Protein AF-A0A2G6UHY7-F1 (afdb_monomer_lite)

Sequence (43 aa):
MKKSRFTESQIVFALKQSETGVKIEEICRKMGISEATFYNWKK

Secondary structure (DSSP, 8-state):
-PPPSS-HHHHHHHHHHHHTT--HHHHHHHHT--HHHHHHHH-

Radius of gyration: 9.86 Å; chains: 1; bounding box: 28×18×18 Å

pLDDT: mean 92.14, std 9.4, range [56.44, 97.38]

Foldseek 3Di:
DPPPPDDPVLLVVLVVCVVVVNDNVVSCVVVVHDSVVNVVSVD

Structure (mmCIF, N/CA/C/O backbone):
data_AF-A0A2G6UHY7-F1
#
_entry.id   AF-A0A2G6UHY7-F1
#
loop_
_atom_site.group_PDB
_atom_site.id
_atom_site.type_symbol
_atom_site.label_atom_id
_atom_site.label_alt_id
_atom_site.label_comp_id
_atom_site.label_asym_id
_atom_site.label_entity_id
_atom_site.label_seq_id
_atom_site.pdbx_PDB_ins_code
_atom_site.Cartn_x
_atom_site.Cartn_y
_atom_site.Cartn_z
_atom_site.occupancy
_atom_site.B_iso_or_equiv
_atom_site.auth_seq_id
_atom_site.au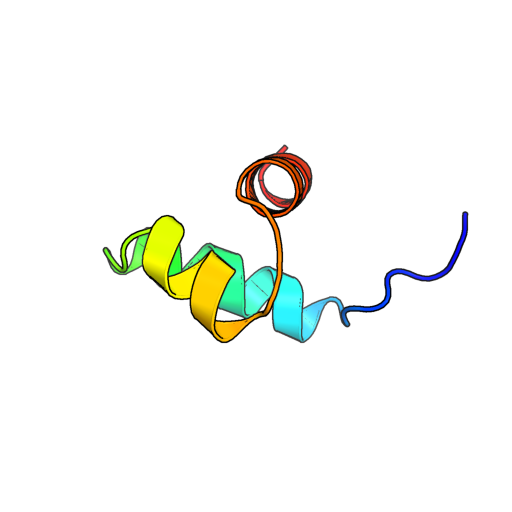th_comp_id
_atom_site.auth_asym_id
_atom_site.auth_atom_id
_atom_site.pdbx_PDB_model_num
ATOM 1 N N . MET A 1 1 ? 21.601 -8.634 -3.934 1.00 56.44 1 MET A N 1
ATOM 2 C CA . MET A 1 1 ? 20.127 -8.508 -3.886 1.00 56.44 1 MET A CA 1
ATOM 3 C C . MET A 1 1 ? 19.640 -8.208 -5.295 1.00 56.44 1 MET A C 1
ATOM 5 O O . MET A 1 1 ? 20.192 -7.302 -5.910 1.00 56.44 1 MET A O 1
ATOM 9 N N . LYS A 1 2 ? 18.696 -8.979 -5.856 1.00 58.03 2 LYS A N 1
ATOM 10 C CA . LYS A 1 2 ? 18.062 -8.578 -7.127 1.00 58.03 2 LYS A CA 1
ATOM 11 C C . LYS A 1 2 ? 17.459 -7.188 -6.912 1.00 58.03 2 LYS A C 1
ATOM 13 O O . LYS A 1 2 ? 16.817 -6.976 -5.886 1.00 58.03 2 LYS A O 1
ATOM 18 N N . LYS A 1 3 ? 17.696 -6.250 -7.834 1.00 68.88 3 LYS A N 1
ATOM 19 C CA . LYS A 1 3 ? 17.033 -4.942 -7.787 1.00 68.88 3 LYS A CA 1
ATOM 20 C C . LYS A 1 3 ? 15.528 -5.185 -7.689 1.00 68.88 3 LYS A C 1
ATOM 22 O O . LYS A 1 3 ? 14.990 -5.984 -8.460 1.00 68.88 3 LYS A O 1
ATOM 27 N N . SER A 1 4 ? 14.881 -4.540 -6.719 1.00 75.50 4 SER A N 1
ATOM 28 C CA . SER A 1 4 ? 13.422 -4.516 -6.659 1.00 75.50 4 SER A CA 1
ATOM 29 C C . SER A 1 4 ? 12.899 -4.052 -8.017 1.00 75.50 4 SER A C 1
ATOM 31 O O . SER A 1 4 ? 13.449 -3.128 -8.616 1.00 75.50 4 SER A O 1
ATOM 33 N N . ARG A 1 5 ? 11.851 -4.709 -8.519 1.00 87.00 5 ARG A N 1
ATOM 34 C CA . ARG A 1 5 ? 11.159 -4.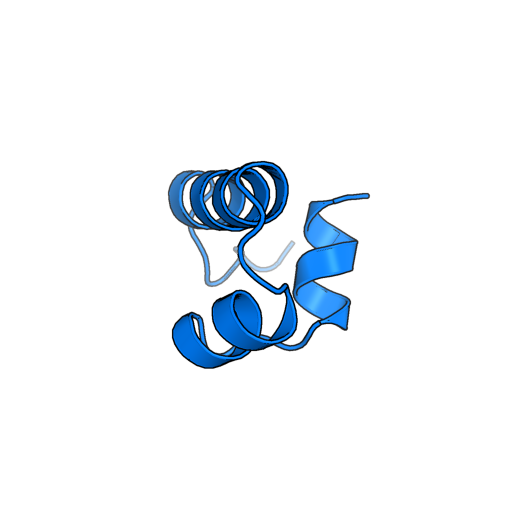271 -9.742 1.00 87.00 5 ARG A CA 1
ATOM 35 C C . ARG A 1 5 ? 10.456 -2.923 -9.550 1.00 87.00 5 ARG A C 1
ATOM 37 O O . ARG A 1 5 ? 10.072 -2.311 -10.538 1.00 87.00 5 ARG A O 1
ATOM 44 N N . PHE A 1 6 ? 10.303 -2.495 -8.298 1.00 92.25 6 PHE A N 1
ATOM 45 C CA . PHE A 1 6 ? 9.670 -1.249 -7.897 1.00 92.25 6 PHE A CA 1
ATOM 46 C C . PHE A 1 6 ? 10.714 -0.268 -7.378 1.00 92.25 6 PHE A C 1
ATOM 48 O O . PHE A 1 6 ? 11.628 -0.656 -6.641 1.00 92.25 6 PHE A O 1
ATOM 55 N N . THR A 1 7 ? 10.561 0.999 -7.749 1.00 94.56 7 THR A N 1
ATOM 56 C CA . THR A 1 7 ? 11.369 2.085 -7.195 1.00 94.56 7 THR A CA 1
ATOM 57 C C . THR A 1 7 ? 10.979 2.343 -5.743 1.00 94.56 7 THR A C 1
ATOM 59 O O . THR A 1 7 ? 9.853 2.075 -5.325 1.00 94.56 7 THR A O 1
ATOM 62 N N . GLU A 1 8 ? 11.893 2.921 -4.970 1.00 93.00 8 GLU A N 1
ATOM 63 C CA . GLU A 1 8 ? 11.612 3.329 -3.591 1.00 93.00 8 GLU A CA 1
ATOM 64 C C . GLU A 1 8 ? 10.414 4.287 -3.515 1.00 93.00 8 GLU A C 1
ATOM 66 O O . GLU A 1 8 ? 9.523 4.108 -2.692 1.00 93.00 8 GLU A O 1
ATOM 71 N N . SER A 1 9 ? 10.311 5.230 -4.458 1.00 95.12 9 SER A N 1
ATOM 72 C CA . SER A 1 9 ? 9.171 6.146 -4.556 1.00 95.12 9 SER A CA 1
ATOM 73 C C . SER A 1 9 ? 7.829 5.434 -4.765 1.00 95.12 9 SER A C 1
ATOM 75 O O . SER A 1 9 ? 6.830 5.842 -4.176 1.00 95.12 9 SER A O 1
ATOM 77 N N . GLN A 1 10 ? 7.790 4.357 -5.558 1.00 95.31 10 GLN A N 1
ATOM 78 C CA . GLN A 1 10 ? 6.579 3.551 -5.749 1.00 95.31 10 GLN A CA 1
ATOM 79 C C . GLN A 1 10 ? 6.186 2.819 -4.464 1.00 95.31 10 GLN A C 1
ATOM 81 O O . GLN A 1 10 ? 5.004 2.765 -4.131 1.00 95.31 10 GLN A O 1
ATOM 86 N N . ILE A 1 11 ? 7.170 2.293 -3.733 1.00 95.31 11 ILE A N 1
ATOM 87 C CA . ILE A 1 11 ? 6.948 1.598 -2.460 1.00 95.31 11 ILE A CA 1
ATOM 88 C C . ILE A 1 11 ? 6.415 2.576 -1.405 1.00 95.31 11 ILE A C 1
ATOM 90 O O . ILE A 1 11 ? 5.381 2.317 -0.793 1.00 95.31 1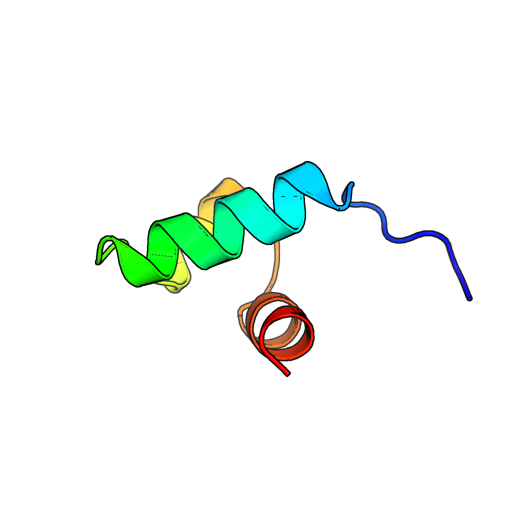1 ILE A O 1
ATOM 94 N N . VAL A 1 12 ? 7.059 3.736 -1.245 1.00 95.94 12 VAL A N 1
ATOM 95 C CA . VAL A 1 12 ? 6.630 4.782 -0.301 1.00 95.94 12 VAL A CA 1
ATOM 96 C C . VAL A 1 12 ? 5.221 5.276 -0.628 1.00 95.94 12 VAL A C 1
AT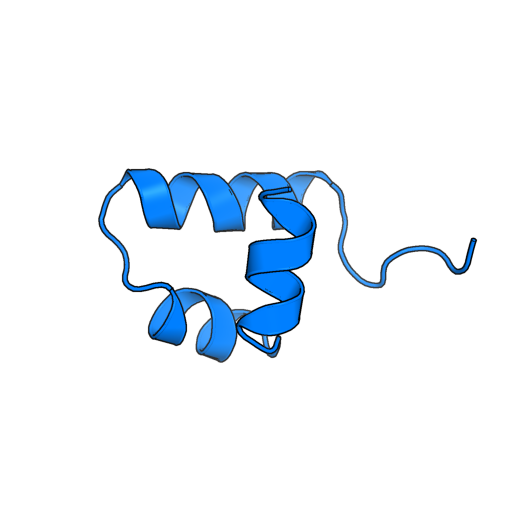OM 98 O O . VAL A 1 12 ? 4.395 5.443 0.269 1.00 95.94 12 VAL A O 1
ATOM 101 N N . PHE A 1 13 ? 4.909 5.467 -1.911 1.00 96.12 13 PHE A N 1
ATOM 102 C CA . PHE A 1 13 ? 3.571 5.867 -2.337 1.00 96.12 13 PHE A CA 1
ATOM 103 C C . PHE A 1 13 ? 2.509 4.814 -1.988 1.00 96.12 13 PHE A C 1
ATOM 105 O O . PHE A 1 13 ? 1.434 5.171 -1.506 1.00 96.12 13 PHE A O 1
ATOM 112 N N . ALA A 1 14 ? 2.817 3.527 -2.174 1.00 96.00 14 ALA A N 1
ATOM 113 C CA . ALA A 1 14 ? 1.935 2.425 -1.796 1.00 96.00 14 ALA A CA 1
ATOM 114 C C . ALA A 1 14 ? 1.651 2.415 -0.288 1.00 96.00 14 ALA A C 1
ATOM 116 O O . ALA A 1 14 ? 0.494 2.336 0.128 1.00 96.00 14 ALA A O 1
ATOM 117 N N . LEU A 1 15 ? 2.698 2.539 0.533 1.00 96.12 15 LEU A N 1
ATOM 118 C CA . LEU A 1 15 ? 2.570 2.568 1.991 1.00 96.12 15 LEU A CA 1
ATOM 119 C C . LEU A 1 15 ? 1.718 3.760 2.444 1.00 96.12 15 LEU A C 1
ATOM 121 O O . LEU A 1 15 ? 0.763 3.575 3.201 1.00 96.12 15 LEU A O 1
ATOM 125 N N . LYS A 1 16 ? 1.967 4.950 1.887 1.00 96.88 16 LYS A N 1
ATOM 126 C CA . LYS A 1 16 ? 1.203 6.162 2.202 1.00 96.88 16 LYS A CA 1
ATOM 127 C C . LYS A 1 16 ? -0.277 6.053 1.826 1.00 96.88 16 LYS A C 1
ATOM 129 O O . LYS A 1 16 ? -1.128 6.535 2.566 1.00 96.88 16 LYS A O 1
ATOM 134 N N . GLN A 1 17 ? -0.618 5.388 0.717 1.00 96.06 17 GLN A N 1
ATOM 135 C CA . GLN A 1 17 ? -2.027 5.145 0.380 1.00 96.06 17 GLN A CA 1
ATOM 136 C C . GLN A 1 17 ? -2.748 4.341 1.470 1.00 96.06 17 GLN A C 1
ATOM 138 O O . GLN A 1 17 ? -3.885 4.669 1.819 1.00 96.06 17 GLN A O 1
ATOM 143 N N . SER A 1 18 ? -2.079 3.342 2.054 1.00 95.69 18 SER A N 1
ATOM 144 C CA . SER A 1 18 ? -2.668 2.563 3.151 1.00 95.69 18 SER A CA 1
ATOM 145 C C . SER A 1 18 ? -2.899 3.403 4.410 1.00 95.69 18 SER A C 1
ATOM 147 O O . SER A 1 18 ? -3.912 3.230 5.082 1.00 95.69 18 SER A O 1
ATOM 149 N N . GLU A 1 19 ? -2.018 4.368 4.691 1.00 94.56 19 GLU A N 1
ATOM 150 C CA . GLU A 1 19 ? -2.167 5.311 5.809 1.00 94.56 19 GLU A CA 1
ATOM 151 C C . GLU A 1 19 ? -3.334 6.281 5.593 1.00 94.56 19 GLU A C 1
ATOM 153 O O . GLU A 1 19 ? -4.002 6.672 6.547 1.00 94.56 19 GLU A O 1
ATOM 158 N N . THR A 1 20 ? -3.634 6.628 4.338 1.00 94.62 20 THR A N 1
ATOM 159 C CA . THR A 1 20 ? -4.802 7.452 3.978 1.00 94.62 20 THR A CA 1
ATOM 160 C C . THR A 1 20 ? -6.128 6.681 3.962 1.00 94.62 20 THR A C 1
ATOM 162 O O . THR A 1 20 ? -7.159 7.244 3.600 1.00 94.62 20 THR A O 1
ATOM 165 N N . GLY A 1 21 ? -6.122 5.400 4.348 1.00 93.50 21 GLY A N 1
ATOM 166 C CA . GLY A 1 21 ? -7.323 4.566 4.448 1.00 93.50 21 GLY A CA 1
ATOM 167 C C . GLY A 1 21 ? -7.695 3.808 3.170 1.00 93.50 21 GLY A C 1
ATOM 168 O O . GLY A 1 21 ? -8.756 3.184 3.125 1.00 93.50 21 GLY A O 1
ATOM 169 N N . VAL A 1 22 ? -6.844 3.818 2.137 1.00 96.25 22 VAL A N 1
ATOM 170 C CA . VAL A 1 22 ? -7.043 2.962 0.957 1.00 96.25 22 VAL A C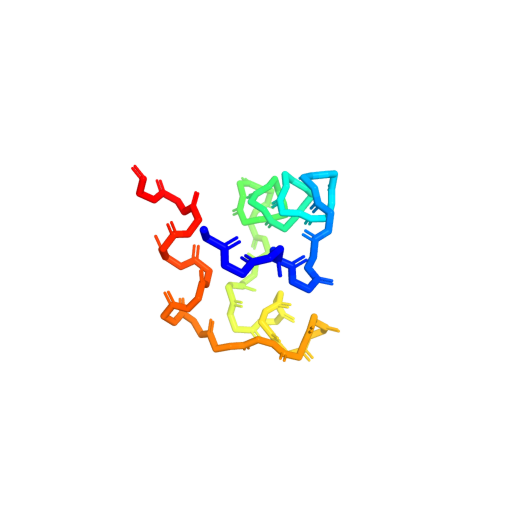A 1
ATOM 171 C C . VAL A 1 22 ? -6.817 1.505 1.360 1.00 96.25 22 VAL A C 1
ATOM 173 O O . VAL A 1 22 ? -5.841 1.172 2.035 1.00 96.25 22 VAL A O 1
ATOM 176 N N . LYS A 1 23 ? -7.715 0.613 0.933 1.00 96.88 23 LYS A N 1
ATOM 177 C CA . LYS A 1 23 ? -7.606 -0.819 1.233 1.00 96.88 23 LYS A CA 1
ATOM 178 C C . LYS A 1 23 ? -6.342 -1.410 0.607 1.00 96.88 23 LYS A C 1
ATOM 180 O O . LYS A 1 23 ? -6.069 -1.191 -0.573 1.00 96.88 23 LYS A O 1
ATOM 185 N N . ILE A 1 24 ? -5.617 -2.223 1.377 1.00 96.12 24 ILE A N 1
ATOM 186 C CA . ILE A 1 24 ? -4.382 -2.889 0.928 1.00 96.12 24 ILE A CA 1
ATOM 187 C C . ILE A 1 24 ? -4.639 -3.758 -0.310 1.00 96.12 24 ILE A C 1
ATOM 189 O O . ILE A 1 24 ? -3.854 -3.696 -1.254 1.00 96.12 24 ILE A O 1
ATOM 193 N N . GLU A 1 25 ? -5.769 -4.470 -0.369 1.00 96.94 25 GLU A N 1
ATOM 194 C CA . GLU A 1 25 ? -6.194 -5.238 -1.550 1.00 96.94 25 GLU A CA 1
ATOM 195 C C . GLU A 1 25 ? -6.242 -4.384 -2.829 1.00 96.94 25 GLU A C 1
ATOM 197 O O . GLU A 1 25 ? -5.800 -4.818 -3.894 1.00 96.94 25 GLU A O 1
ATOM 202 N N . GLU A 1 26 ? -6.752 -3.150 -2.742 1.00 97.25 26 GLU A N 1
ATOM 203 C CA . GLU A 1 26 ? -6.859 -2.245 -3.890 1.00 97.25 26 GLU A CA 1
ATOM 204 C C . GLU A 1 26 ? -5.480 -1.753 -4.340 1.00 97.25 26 GLU A C 1
ATOM 206 O O . GLU A 1 26 ? -5.191 -1.731 -5.540 1.00 97.25 26 GLU A O 1
ATOM 211 N N . ILE A 1 27 ? -4.611 -1.414 -3.385 1.00 96.69 27 ILE A N 1
ATOM 212 C CA . ILE A 1 27 ? -3.220 -1.020 -3.646 1.00 96.69 27 ILE A CA 1
ATOM 213 C C . ILE A 1 27 ? -2.482 -2.170 -4.341 1.00 96.69 27 ILE A C 1
ATOM 215 O O . ILE A 1 27 ? -1.857 -1.974 -5.387 1.00 96.69 27 ILE A O 1
ATOM 219 N N . CYS A 1 28 ? -2.617 -3.385 -3.808 1.00 96.62 28 CYS A N 1
ATOM 220 C CA . CYS A 1 28 ? -1.991 -4.588 -4.344 1.00 96.62 28 CYS A CA 1
ATOM 221 C C . CYS A 1 28 ? -2.476 -4.895 -5.764 1.00 96.62 28 CYS A C 1
ATOM 223 O O . CYS A 1 28 ? -1.662 -5.125 -6.663 1.00 96.62 28 CYS A O 1
ATOM 225 N N . ARG A 1 29 ? -3.790 -4.802 -6.002 1.00 97.38 29 ARG A N 1
ATOM 226 C CA . ARG A 1 29 ? -4.391 -4.997 -7.326 1.00 97.38 29 ARG A CA 1
ATOM 227 C C . ARG A 1 29 ? -3.927 -3.948 -8.339 1.00 97.38 29 ARG A C 1
ATOM 229 O O . ARG A 1 29 ? -3.610 -4.316 -9.467 1.00 97.38 29 ARG A O 1
ATOM 236 N N . LYS A 1 30 ? -3.857 -2.666 -7.956 1.00 95.62 30 LYS A N 1
ATOM 237 C CA . LYS A 1 30 ? -3.388 -1.576 -8.837 1.00 95.62 30 LYS A CA 1
ATOM 238 C C . LYS A 1 30 ? -1.909 -1.706 -9.190 1.00 95.62 30 LYS A C 1
ATOM 240 O O . LYS A 1 30 ? -1.528 -1.432 -10.323 1.00 95.62 30 LYS A O 1
ATOM 245 N N . MET A 1 31 ? -1.080 -2.117 -8.233 1.00 94.12 31 MET A N 1
ATOM 246 C CA . MET A 1 31 ? 0.364 -2.267 -8.439 1.00 94.12 31 MET A CA 1
ATOM 247 C C . MET A 1 31 ? 0.770 -3.624 -9.022 1.00 94.12 31 MET A C 1
ATOM 249 O O . MET A 1 31 ? 1.926 -3.792 -9.409 1.00 94.12 31 MET A O 1
ATOM 253 N N . GLY A 1 32 ? -0.150 -4.591 -9.086 1.00 95.75 32 GLY A N 1
ATOM 254 C CA . GLY A 1 32 ? 0.142 -5.947 -9.551 1.00 95.75 32 GLY A CA 1
ATOM 255 C C . GLY A 1 32 ? 1.065 -6.715 -8.602 1.00 95.75 32 GLY A C 1
ATOM 256 O O . GLY A 1 32 ? 1.928 -7.467 -9.055 1.00 95.75 32 GLY A O 1
ATOM 257 N N . ILE A 1 33 ? 0.915 -6.502 -7.293 1.00 95.56 33 ILE A N 1
ATOM 258 C CA . ILE A 1 33 ? 1.690 -7.176 -6.242 1.00 95.56 33 ILE A CA 1
ATOM 259 C C . ILE A 1 33 ? 0.776 -8.011 -5.347 1.00 95.56 33 ILE A C 1
ATOM 261 O O . ILE A 1 33 ? -0.431 -7.798 -5.298 1.00 95.56 33 ILE A O 1
ATOM 265 N N . SER A 1 34 ? 1.359 -8.958 -4.617 1.00 96.12 34 SER A N 1
ATOM 266 C CA . SER A 1 34 ? 0.655 -9.670 -3.550 1.00 96.12 34 SER A CA 1
ATOM 267 C C . SER A 1 34 ? 0.661 -8.865 -2.250 1.00 96.12 34 SER A C 1
ATOM 269 O O . SER A 1 34 ? 1.604 -8.116 -1.986 1.00 96.12 34 SER A O 1
ATOM 271 N N . GLU A 1 35 ? -0.324 -9.098 -1.382 1.00 95.69 35 GLU A N 1
ATOM 272 C CA . GLU A 1 35 ? -0.336 -8.501 -0.038 1.00 95.69 35 GLU A CA 1
ATOM 273 C C . GLU A 1 35 ? 0.916 -8.863 0.765 1.00 95.69 35 GLU A C 1
ATOM 275 O O . GLU A 1 35 ? 1.474 -8.020 1.457 1.00 95.69 35 GLU A O 1
ATOM 280 N N . ALA A 1 36 ? 1.437 -10.083 0.601 1.00 96.44 36 ALA A N 1
ATOM 281 C CA . ALA A 1 36 ? 2.704 -10.489 1.208 1.00 96.44 36 ALA A CA 1
ATOM 282 C C . ALA A 1 36 ? 3.864 -9.557 0.810 1.00 96.44 36 ALA A C 1
ATOM 284 O O . ALA A 1 36 ? 4.704 -9.221 1.640 1.00 96.44 36 ALA A O 1
ATOM 285 N N . THR A 1 37 ? 3.899 -9.102 -0.448 1.00 95.38 37 THR A N 1
ATOM 286 C CA . THR A 1 37 ? 4.905 -8.138 -0.921 1.00 95.38 37 THR A CA 1
ATOM 287 C C . THR A 1 37 ? 4.725 -6.785 -0.242 1.00 95.38 37 THR A C 1
ATOM 289 O O . THR A 1 37 ? 5.702 -6.203 0.222 1.00 95.38 37 THR A O 1
ATOM 292 N N . PHE A 1 38 ? 3.482 -6.316 -0.129 1.00 96.56 38 PHE A N 1
ATOM 293 C CA . PHE A 1 38 ? 3.159 -5.071 0.562 1.00 96.56 38 PHE A CA 1
ATOM 294 C C . PHE A 1 38 ? 3.575 -5.110 2.042 1.00 96.56 38 PHE A C 1
ATOM 296 O O . PHE A 1 38 ? 4.247 -4.201 2.526 1.00 96.56 38 PHE A O 1
ATOM 303 N N . TYR A 1 39 ? 3.254 -6.190 2.758 1.00 96.00 39 TYR A N 1
ATOM 304 C CA . TYR A 1 39 ? 3.654 -6.351 4.158 1.00 96.00 39 TYR A CA 1
ATOM 305 C C . TYR A 1 39 ? 5.170 -6.487 4.335 1.00 96.00 39 TYR A C 1
ATOM 307 O O . TYR A 1 39 ? 5.703 -5.994 5.325 1.00 96.00 39 TYR A O 1
ATOM 315 N N . ASN A 1 40 ? 5.883 -7.072 3.366 1.00 94.44 40 ASN A N 1
ATOM 316 C CA . ASN A 1 40 ? 7.348 -7.086 3.369 1.00 94.44 40 ASN A CA 1
ATOM 317 C C . ASN A 1 40 ? 7.963 -5.685 3.232 1.00 94.44 40 ASN A C 1
ATOM 319 O O . ASN A 1 40 ? 9.070 -5.485 3.712 1.00 94.44 40 ASN A O 1
ATOM 323 N N . TRP A 1 41 ? 7.280 -4.733 2.587 1.00 93.75 41 TRP A N 1
ATOM 324 C CA . TRP A 1 41 ? 7.721 -3.332 2.539 1.00 93.75 4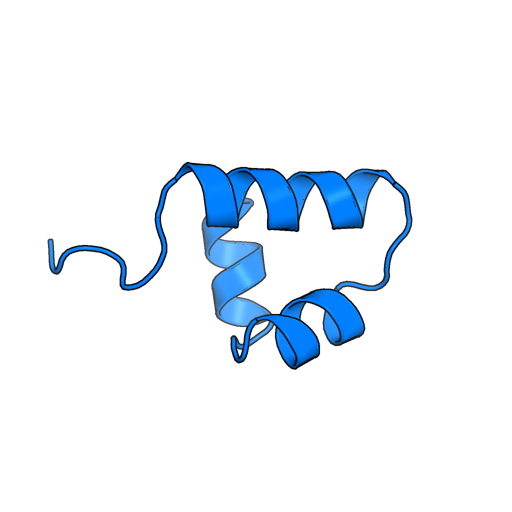1 TRP A CA 1
ATOM 325 C C . TRP A 1 41 ? 7.399 -2.555 3.813 1.00 93.75 41 TRP A C 1
ATOM 327 O O . TRP A 1 41 ? 8.061 -1.566 4.103 1.00 93.75 41 TRP A O 1
ATOM 337 N N . LYS A 1 42 ? 6.360 -2.973 4.543 1.00 89.38 42 LYS A N 1
ATOM 338 C CA . LYS A 1 42 ? 5.963 -2.363 5.816 1.00 89.38 42 LYS A CA 1
ATOM 339 C C . LYS A 1 42 ? 6.849 -2.806 6.989 1.00 89.38 42 LYS A C 1
ATOM 341 O O . LYS A 1 42 ? 6.884 -2.115 8.003 1.00 89.38 42 LYS A O 1
ATOM 346 N N . LYS A 1 43 ? 7.482 -3.975 6.870 1.00 86.19 43 LYS A N 1
ATOM 347 C CA . LYS A 1 43 ? 8.414 -4.534 7.854 1.00 86.19 43 LYS A CA 1
ATOM 348 C C . LYS A 1 43 ? 9.728 -3.759 7.875 1.00 86.19 43 LYS A C 1
ATOM 350 O O . LYS A 1 43 ? 10.224 -3.541 9.000 1.00 86.19 43 LYS A O 1
#